Protein AF-A0AA48L372-F1 (afdb_monomer)

Nearest PDB structures (foldseek):
  7xra-assembly1_A  TM=5.578E-01  e=5.385E+00  Streptomyces showdoensis

Solvent-accessible surface area (backbone atoms only — not comparable to full-atom values): 8901 Å² total; per-residue (Å²): 135,88,74,81,81,55,36,26,36,59,41,71,67,56,52,53,54,51,50,50,40,57,76,65,66,70,57,56,72,82,51,45,59,56,52,52,49,36,54,54,52,42,72,49,76,48,61,52,74,90,71,73,82,73,74,92,70,85,85,83,87,91,79,90,72,87,78,79,69,76,74,69,48,64,52,73,28,49,38,51,47,72,56,53,52,51,48,17,57,49,38,71,76,36,43,70,62,34,49,74,71,75,40,67,54,64,61,38,27,63,66,41,62,50,56,82,42,43,80,60,63,58,70,73,55,45,53,50,51,53,52,51,53,51,54,51,54,54,52,51,53,57,54,64,77,76,107

pLDDT: mean 76.15, std 15.75, range [38.38, 92.5]

Radius of gyration: 21.95 Å; Cα contacts (8 Å, |Δi|>4): 122; chains: 1; bounding box: 50×46×66 Å

Sequence (147 aa):
MATAPTLFTLPLHLRANIAALLAAEIAPPHLQDELSAAIAAADVEEMESDIEPEPESSDDEKGGDGVDKPAPTRKPPTIDGEILDRVAAWASSKHERLTSAGLDPADYSYIGLLAGTQVYLAPRQRNLALAADKALADKEKVRVQYS

Foldseek 3Di:
DDDDFWKKFQDPLLLVQLVLCLVLVVDDPVLNVQSVVLNVQQPDFDFDQPPDPPPPDDDDDDDDDPPPRPDGDTDHRIHTPVSLVVQQVVLVVCVVVCVVSVHHSVCSHSCNNCPPMDTDDDPVRVVVVVVVVVVVVVVVVVVVVVD

Organism: NCBI:txid279322

Mean predicted aligned error: 11.91 Å

Secondary structure (DSSP, 8-state):
--PPPPEEE--HHHHHHHHHHHHTT-S-HHHHHHHHHHHHHHHS--EE------------------------EEPPPEEEHHHHHHHHHHHHHTHHHHHHTT--GGGGSHHHHHTT--B---HHHHHHHHHHHHHHHHHHHHHHHT-

Structure (mmCIF, N/CA/C/O backbone):
data_AF-A0AA48L372-F1
#
_entry.id   AF-A0AA48L372-F1
#
loop_
_atom_site.group_PDB
_atom_site.id
_atom_site.type_symbol
_atom_site.label_atom_id
_atom_site.label_alt_id
_atom_site.label_comp_id
_atom_site.label_asym_id
_atom_site.label_entity_id
_atom_site.label_seq_id
_atom_site.pdbx_PDB_ins_code
_atom_site.Cartn_x
_atom_site.Cartn_y
_atom_site.Cartn_z
_atom_site.occupancy
_atom_site.B_iso_or_equiv
_atom_site.auth_seq_id
_atom_site.auth_comp_id
_atom_site.auth_asym_id
_atom_site.auth_atom_id
_atom_site.pdbx_PDB_model_num
ATOM 1 N N . MET A 1 1 ? 17.790 16.747 2.281 1.00 41.41 1 MET A N 1
ATOM 2 C CA . MET A 1 1 ? 17.815 16.153 0.928 1.00 41.41 1 MET A CA 1
ATOM 3 C C . MET A 1 1 ? 16.452 15.528 0.721 1.00 41.41 1 MET A C 1
ATOM 5 O O . MET A 1 1 ? 16.084 14.711 1.548 1.00 41.41 1 MET A O 1
ATOM 9 N N . ALA A 1 2 ? 15.673 15.984 -0.260 1.00 45.12 2 ALA A N 1
ATOM 10 C CA . ALA A 1 2 ? 14.382 15.372 -0.563 1.00 45.12 2 ALA A CA 1
ATOM 11 C C . ALA A 1 2 ? 14.645 14.128 -1.419 1.00 45.12 2 ALA A C 1
ATOM 13 O O . ALA A 1 2 ? 15.140 14.247 -2.540 1.00 45.12 2 ALA A O 1
ATOM 14 N N . THR A 1 3 ? 14.420 12.948 -0.852 1.00 55.66 3 THR A N 1
ATOM 15 C CA . THR A 1 3 ? 14.457 11.682 -1.588 1.00 55.66 3 THR A CA 1
ATOM 16 C C . THR A 1 3 ? 13.237 11.650 -2.507 1.00 55.66 3 THR A C 1
ATOM 18 O O . THR A 1 3 ? 12.155 12.059 -2.096 1.00 55.66 3 THR A O 1
ATOM 21 N N . ALA A 1 4 ? 13.397 11.227 -3.762 1.00 65.94 4 ALA A N 1
ATOM 22 C CA . ALA A 1 4 ? 12.247 11.066 -4.647 1.00 65.94 4 ALA A CA 1
ATOM 23 C C . ALA A 1 4 ? 11.341 9.943 -4.100 1.00 65.94 4 ALA A C 1
ATOM 25 O O . ALA A 1 4 ? 11.873 8.877 -3.767 1.00 65.94 4 ALA A O 1
ATOM 26 N N . PRO A 1 5 ? 10.018 10.159 -3.990 1.00 77.81 5 PRO A N 1
ATOM 27 C CA . PRO A 1 5 ? 9.112 9.169 -3.424 1.00 77.81 5 PRO A CA 1
ATOM 28 C C . PRO A 1 5 ? 9.075 7.914 -4.296 1.00 77.81 5 PRO A C 1
ATOM 30 O O . PRO A 1 5 ? 9.006 7.990 -5.527 1.00 77.81 5 PRO A O 1
ATOM 33 N N . THR A 1 6 ? 9.141 6.747 -3.655 1.00 84.12 6 THR A N 1
ATOM 34 C CA . THR A 1 6 ? 9.007 5.466 -4.357 1.00 84.12 6 THR A CA 1
ATOM 35 C C . THR A 1 6 ? 7.527 5.160 -4.512 1.00 84.12 6 THR A C 1
ATOM 37 O O . THR A 1 6 ? 6.817 4.984 -3.525 1.00 84.12 6 THR A O 1
ATOM 40 N N . LEU A 1 7 ? 7.064 5.105 -5.757 1.00 86.12 7 LEU A N 1
ATOM 41 C CA . LEU A 1 7 ? 5.669 4.826 -6.072 1.00 86.12 7 LEU A CA 1
ATOM 42 C C . LEU A 1 7 ? 5.455 3.328 -6.267 1.00 86.12 7 LEU A C 1
ATOM 44 O O . LEU A 1 7 ? 6.221 2.661 -6.964 1.00 86.12 7 LEU A O 1
ATOM 48 N N . PHE A 1 8 ? 4.372 2.817 -5.699 1.00 86.25 8 PHE A N 1
ATOM 49 C CA . PHE A 1 8 ? 3.936 1.436 -5.832 1.00 86.25 8 PHE A CA 1
ATOM 50 C C . PHE A 1 8 ? 2.597 1.382 -6.549 1.00 86.25 8 PHE A C 1
ATOM 52 O O . PHE A 1 8 ? 1.728 2.210 -6.292 1.00 86.25 8 PHE A O 1
ATOM 59 N N . THR A 1 9 ? 2.406 0.407 -7.433 1.00 87.88 9 THR A N 1
ATOM 60 C CA . THR A 1 9 ? 1.089 0.122 -8.002 1.00 87.88 9 THR A CA 1
ATOM 61 C C . THR A 1 9 ? 0.138 -0.321 -6.897 1.00 87.88 9 THR A C 1
ATOM 63 O O . THR A 1 9 ? 0.529 -1.040 -5.978 1.00 87.88 9 THR A O 1
ATOM 66 N N . LEU A 1 10 ? -1.114 0.121 -6.986 1.00 85.25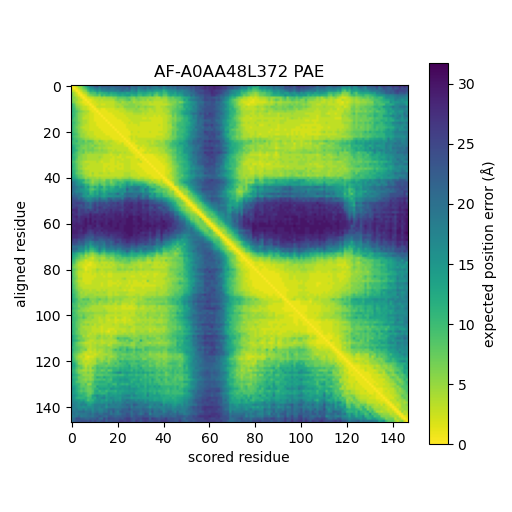 10 LEU A N 1
ATOM 67 C CA . LEU A 1 10 ? -2.140 -0.104 -5.978 1.00 85.25 10 L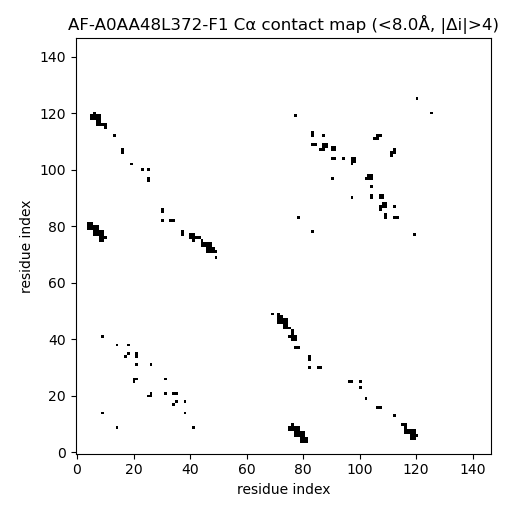EU A CA 1
ATOM 68 C C . LEU A 1 10 ? -3.081 -1.241 -6.431 1.00 85.25 10 LEU A C 1
ATOM 70 O O . LEU A 1 10 ? -4.040 -0.991 -7.170 1.00 85.25 10 LEU A O 1
ATOM 74 N N . PRO A 1 11 ? -2.819 -2.504 -6.042 1.00 86.00 11 PRO A N 1
ATOM 75 C CA . PRO A 1 11 ? -3.636 -3.644 -6.435 1.00 86.00 11 PRO A CA 1
ATOM 76 C C . PRO A 1 11 ? -5.025 -3.607 -5.784 1.00 86.00 11 PRO A C 1
ATOM 78 O O . PRO A 1 11 ? -5.248 -2.975 -4.752 1.00 86.00 11 PRO A O 1
ATOM 81 N N . LEU A 1 12 ? -5.973 -4.339 -6.377 1.00 84.94 12 LEU A N 1
ATOM 82 C CA . LEU A 1 12 ? -7.387 -4.306 -5.984 1.00 84.94 12 LEU A CA 1
ATOM 83 C C . LEU A 1 12 ? -7.628 -4.662 -4.508 1.00 84.94 12 LEU A C 1
ATOM 85 O O . LEU A 1 12 ? -8.445 -4.023 -3.852 1.00 84.94 12 LEU A O 1
ATOM 89 N N . HIS A 1 13 ? -6.919 -5.661 -3.978 1.00 85.06 13 HIS A N 1
ATOM 90 C CA . HIS A 1 13 ? -7.074 -6.068 -2.578 1.00 85.06 13 HIS A CA 1
ATOM 91 C C . HIS A 1 13 ? -6.619 -4.956 -1.621 1.00 85.06 13 HIS A C 1
ATOM 93 O O . HIS A 1 13 ? -7.303 -4.662 -0.647 1.00 85.06 13 HIS A O 1
ATOM 99 N N . LEU A 1 14 ? -5.529 -4.258 -1.948 1.00 86.19 14 LEU A N 1
ATOM 100 C CA . LEU A 1 14 ? -5.030 -3.144 -1.151 1.00 86.19 14 LEU A CA 1
ATOM 101 C C . LEU A 1 14 ? -6.006 -1.963 -1.171 1.00 86.19 14 LEU A C 1
ATOM 103 O O . LEU A 1 14 ? -6.266 -1.360 -0.134 1.00 86.19 14 LEU A O 1
ATOM 107 N N . ARG A 1 15 ? -6.624 -1.686 -2.327 1.00 87.75 15 ARG A N 1
ATOM 108 C CA . ARG A 1 15 ? -7.712 -0.699 -2.432 1.00 87.75 15 ARG A CA 1
ATOM 109 C C . ARG A 1 15 ? -8.877 -1.042 -1.506 1.00 87.75 15 ARG A C 1
ATOM 111 O O . ARG A 1 15 ? -9.365 -0.161 -0.805 1.00 87.75 15 ARG A O 1
ATOM 118 N N . ALA A 1 16 ? -9.299 -2.307 -1.483 1.00 88.75 16 ALA A N 1
ATOM 119 C CA . ALA A 1 16 ? -10.377 -2.767 -0.611 1.00 88.75 16 ALA A CA 1
ATOM 120 C C . ALA A 1 16 ? -10.011 -2.618 0.876 1.00 88.75 16 ALA A C 1
ATOM 122 O O . ALA A 1 16 ? -10.811 -2.101 1.655 1.00 88.75 16 ALA A O 1
ATOM 123 N N . ASN A 1 17 ? -8.784 -2.981 1.254 1.00 88.44 17 ASN A N 1
ATOM 124 C CA . ASN A 1 17 ? -8.312 -2.893 2.636 1.00 88.44 17 ASN A CA 1
ATOM 125 C C . ASN A 1 17 ? -8.208 -1.439 3.116 1.00 88.44 17 ASN A C 1
ATOM 127 O O . ASN A 1 17 ? -8.634 -1.127 4.231 1.00 88.44 17 ASN A O 1
ATOM 131 N N . ILE A 1 18 ? -7.688 -0.534 2.278 1.00 88.94 18 ILE A N 1
ATOM 132 C CA . ILE A 1 18 ? -7.628 0.903 2.583 1.00 88.94 18 ILE A CA 1
ATOM 133 C C . ILE A 1 18 ? -9.044 1.490 2.670 1.00 88.94 18 ILE A C 1
ATOM 135 O O . ILE A 1 18 ? -9.340 2.231 3.606 1.00 88.94 18 ILE A O 1
ATOM 139 N N . ALA A 1 19 ? -9.948 1.126 1.756 1.00 89.69 19 ALA A N 1
ATOM 140 C CA . ALA A 1 19 ? -11.340 1.565 1.820 1.00 89.69 19 ALA A CA 1
ATOM 141 C C . ALA A 1 19 ? -12.030 1.098 3.114 1.00 89.69 19 ALA A C 1
ATOM 143 O O . ALA A 1 19 ? -12.765 1.872 3.725 1.00 89.69 19 ALA A O 1
ATOM 144 N N . ALA A 1 20 ? -11.746 -0.123 3.576 1.00 90.50 20 ALA A N 1
ATOM 145 C CA . ALA A 1 20 ? -12.259 -0.639 4.843 1.00 90.50 20 ALA A CA 1
ATOM 146 C C . ALA A 1 20 ? -11.729 0.148 6.060 1.00 90.50 20 ALA A C 1
ATOM 148 O O . ALA A 1 20 ? -12.502 0.445 6.971 1.00 90.50 20 ALA A O 1
ATOM 149 N N . LEU A 1 21 ? -10.453 0.564 6.058 1.00 89.62 21 LEU A N 1
ATOM 150 C CA . LEU A 1 21 ? -9.902 1.441 7.106 1.00 89.62 21 LEU A CA 1
ATOM 151 C C . LEU A 1 21 ? -10.602 2.795 7.169 1.00 89.62 21 LEU A C 1
ATOM 153 O O . LEU A 1 21 ? -10.868 3.297 8.263 1.00 89.62 21 LEU A O 1
ATOM 157 N N . LEU A 1 22 ? -10.853 3.390 6.001 1.00 90.88 22 LEU A N 1
ATOM 158 C CA . LEU A 1 22 ? -11.518 4.685 5.890 1.00 90.88 22 LEU A CA 1
ATOM 159 C C . LEU A 1 22 ? -12.981 4.583 6.327 1.00 90.88 22 LEU A C 1
ATOM 161 O O . LEU A 1 22 ? -13.430 5.402 7.119 1.00 90.88 22 LEU A O 1
ATOM 165 N N . ALA A 1 23 ? -13.694 3.543 5.887 1.00 90.69 23 ALA A N 1
ATOM 166 C CA . ALA A 1 23 ? -15.083 3.299 6.269 1.00 90.69 23 ALA A CA 1
ATOM 167 C C . ALA A 1 23 ? -15.253 3.040 7.775 1.00 90.69 23 ALA A C 1
ATOM 169 O O . ALA A 1 23 ? -16.275 3.397 8.351 1.00 90.69 23 ALA A O 1
ATOM 170 N N . ALA A 1 24 ? -14.253 2.431 8.417 1.00 89.12 24 ALA A N 1
ATOM 171 C CA . ALA A 1 24 ? -14.243 2.224 9.860 1.00 89.12 24 ALA A CA 1
ATOM 172 C C . ALA A 1 24 ? -13.833 3.482 10.656 1.00 89.12 24 ALA A C 1
ATOM 174 O O . ALA A 1 24 ? -13.879 3.454 11.884 1.00 89.12 24 ALA A O 1
ATOM 175 N N . GLU A 1 25 ? -13.393 4.561 9.991 1.00 88.44 25 GLU A N 1
ATOM 176 C CA . GLU A 1 25 ? -12.931 5.824 10.597 1.00 88.44 25 GLU A CA 1
ATOM 177 C C . GLU A 1 25 ? -11.870 5.640 11.704 1.00 88.44 25 GLU A C 1
ATOM 179 O O . GLU A 1 25 ? -11.699 6.461 12.611 1.00 88.44 25 GLU A O 1
ATOM 184 N N . ILE A 1 26 ? -11.125 4.533 11.659 1.00 89.00 26 ILE A N 1
ATOM 185 C CA . ILE A 1 26 ? -10.135 4.201 12.689 1.00 89.00 26 ILE A CA 1
ATOM 186 C C . ILE A 1 26 ? -8.734 4.701 12.352 1.00 89.00 26 ILE A C 1
ATOM 188 O O . ILE A 1 26 ? -7.925 4.859 13.271 1.00 89.00 26 ILE A O 1
ATOM 192 N N . ALA A 1 27 ? -8.452 4.942 11.068 1.00 85.25 27 ALA A N 1
ATOM 193 C CA . ALA A 1 27 ? -7.179 5.481 10.614 1.00 85.25 27 ALA A CA 1
ATOM 194 C C . ALA A 1 27 ? -6.937 6.868 11.238 1.00 85.25 27 ALA A C 1
ATOM 196 O O . ALA A 1 27 ? -7.890 7.613 11.479 1.00 85.25 27 ALA A O 1
ATOM 197 N N . PRO A 1 28 ? -5.684 7.241 11.539 1.00 85.56 28 PRO A N 1
ATOM 198 C CA . PRO A 1 28 ? -5.399 8.540 12.123 1.00 85.56 28 PRO A CA 1
ATOM 199 C C . PRO A 1 28 ? -5.698 9.657 11.105 1.00 85.56 28 PRO A C 1
ATOM 201 O O . PRO A 1 28 ? -5.488 9.445 9.912 1.00 85.56 28 PRO A O 1
ATOM 204 N N . PRO A 1 29 ? -6.137 10.853 11.548 1.00 85.38 29 PRO A N 1
ATOM 205 C CA . PRO A 1 29 ? -6.677 11.881 10.650 1.00 85.38 29 PRO A CA 1
ATOM 206 C C . PRO A 1 29 ? -5.731 12.263 9.507 1.00 85.38 29 PRO A C 1
ATOM 208 O O . PRO A 1 29 ? -6.143 12.341 8.360 1.00 85.38 29 PRO A O 1
ATOM 211 N N . HIS A 1 30 ? -4.435 12.392 9.803 1.00 85.50 30 HIS A N 1
ATOM 212 C CA . HIS A 1 30 ? -3.419 12.735 8.807 1.00 85.50 30 HIS A CA 1
ATOM 213 C C . HIS A 1 30 ? -3.212 11.657 7.728 1.00 85.50 30 HIS A C 1
ATOM 215 O O . HIS A 1 30 ? -2.761 11.989 6.641 1.00 85.50 30 HIS A O 1
ATOM 221 N N . LEU A 1 31 ? -3.531 10.385 8.006 1.00 88.06 31 LEU A N 1
ATOM 222 C CA . LEU A 1 31 ? -3.493 9.317 7.000 1.00 88.06 31 LEU A CA 1
ATOM 223 C C . LEU A 1 31 ? -4.820 9.185 6.252 1.00 88.06 31 LEU A C 1
ATOM 225 O O . LEU A 1 31 ? -4.818 8.680 5.138 1.00 88.06 31 LEU A O 1
ATOM 229 N N . GLN A 1 32 ? -5.947 9.618 6.822 1.00 87.94 32 GLN A N 1
ATOM 230 C CA . GLN A 1 32 ? -7.241 9.524 6.138 1.00 87.94 32 GLN A CA 1
ATOM 231 C C . GLN A 1 32 ? -7.255 10.357 4.852 1.00 87.94 32 GLN A C 1
ATOM 233 O O . GLN A 1 32 ? -7.666 9.862 3.801 1.00 87.94 32 GLN A O 1
ATOM 238 N N . ASP A 1 33 ? -6.742 11.586 4.916 1.00 87.69 33 ASP A N 1
ATOM 239 C CA . ASP A 1 33 ? -6.655 12.474 3.755 1.00 87.69 33 ASP A CA 1
ATOM 240 C C . ASP A 1 33 ? -5.719 11.899 2.682 1.00 87.69 33 ASP A C 1
ATOM 242 O O . ASP A 1 33 ? -6.072 11.831 1.508 1.00 87.69 33 ASP A O 1
ATOM 246 N N . GLU A 1 34 ? -4.549 11.397 3.084 1.00 87.75 34 GLU A N 1
ATOM 247 C CA . GLU A 1 34 ? -3.574 10.811 2.158 1.00 87.75 34 GLU A CA 1
ATOM 248 C C . GLU A 1 34 ? -4.096 9.520 1.502 1.00 87.75 34 GLU A C 1
ATOM 250 O O . GLU A 1 34 ? -3.948 9.325 0.295 1.00 87.75 34 GLU A O 1
ATOM 255 N N . LEU A 1 35 ? -4.746 8.645 2.273 1.00 86.88 35 LEU A N 1
ATOM 256 C CA . LEU A 1 35 ? -5.300 7.382 1.780 1.00 86.88 35 LEU A CA 1
ATOM 257 C C . LEU A 1 35 ? -6.524 7.595 0.889 1.00 86.88 35 LEU A C 1
ATOM 259 O O . LEU A 1 35 ? -6.674 6.908 -0.123 1.00 86.88 35 LEU A O 1
ATOM 263 N N . SER A 1 36 ? -7.388 8.551 1.236 1.00 87.00 36 SER A N 1
ATOM 264 C CA . SER A 1 36 ? -8.531 8.913 0.396 1.00 87.00 36 SER A CA 1
ATOM 265 C C . SER A 1 36 ? -8.073 9.538 -0.922 1.00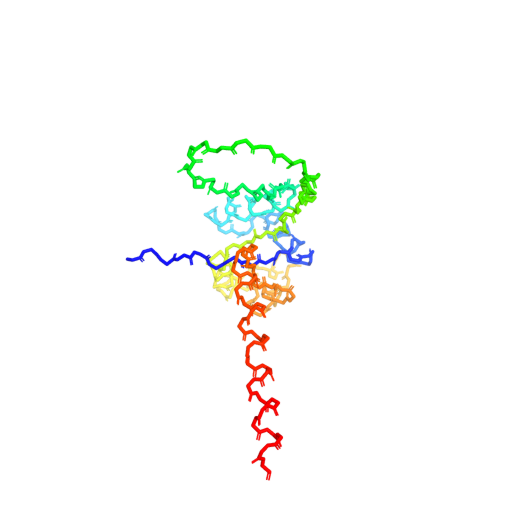 87.00 36 SER A C 1
ATOM 267 O O . SER A 1 36 ? -8.573 9.150 -1.978 1.00 87.00 36 SER A O 1
ATOM 269 N N . ALA A 1 37 ? -7.060 10.411 -0.889 1.00 85.38 37 ALA A N 1
ATOM 270 C CA . ALA A 1 37 ? -6.438 10.961 -2.087 1.00 85.38 37 ALA A CA 1
ATOM 271 C C . ALA A 1 37 ? -5.795 9.867 -2.953 1.00 85.38 37 ALA A C 1
ATOM 273 O O . ALA A 1 37 ? -5.970 9.881 -4.168 1.00 85.38 37 ALA A O 1
ATOM 274 N N . ALA A 1 38 ? -5.114 8.887 -2.350 1.00 82.62 38 ALA A N 1
ATOM 275 C CA . ALA A 1 38 ? -4.516 7.769 -3.081 1.00 82.62 38 ALA A CA 1
ATOM 276 C C . ALA A 1 38 ? -5.571 6.883 -3.772 1.00 82.62 38 ALA A C 1
ATOM 278 O O . ALA A 1 38 ? -5.379 6.485 -4.920 1.00 82.62 38 ALA A O 1
ATOM 279 N N . ILE A 1 39 ? -6.705 6.605 -3.114 1.00 83.56 39 ILE A N 1
ATOM 280 C CA . ILE A 1 39 ? -7.824 5.876 -3.737 1.00 83.56 39 ILE A CA 1
ATOM 281 C C . ILE A 1 39 ? -8.473 6.708 -4.847 1.00 83.56 39 ILE A C 1
ATOM 283 O O . ILE A 1 39 ? -8.755 6.171 -5.914 1.00 83.56 39 ILE A O 1
ATOM 287 N N . ALA A 1 40 ? -8.689 8.005 -4.628 1.00 82.81 40 ALA A N 1
ATOM 288 C CA . ALA A 1 40 ? -9.283 8.877 -5.636 1.00 82.81 40 ALA A CA 1
ATOM 289 C C . ALA A 1 40 ? -8.382 9.000 -6.874 1.00 82.81 40 ALA A C 1
ATOM 291 O O . ALA A 1 40 ? -8.860 8.866 -7.997 1.00 82.81 40 ALA A O 1
ATOM 292 N N . ALA A 1 41 ? -7.072 9.173 -6.679 1.00 73.75 41 ALA A N 1
ATOM 293 C CA . ALA A 1 41 ? -6.090 9.190 -7.760 1.00 73.75 41 ALA A CA 1
ATOM 294 C C . ALA A 1 41 ? -6.028 7.849 -8.505 1.00 73.75 41 ALA A C 1
ATOM 296 O O . ALA A 1 41 ? -5.792 7.824 -9.707 1.00 73.75 41 ALA A O 1
ATOM 297 N N . ALA A 1 42 ? -6.286 6.736 -7.813 1.00 68.12 42 ALA A N 1
ATOM 298 C CA . ALA A 1 42 ? -6.354 5.419 -8.428 1.00 68.12 42 ALA A CA 1
ATOM 299 C C . ALA A 1 42 ? -7.560 5.219 -9.366 1.00 68.12 42 ALA A C 1
ATOM 301 O O . ALA A 1 42 ? -7.515 4.339 -10.226 1.00 68.12 42 ALA A O 1
ATOM 302 N N . ASP A 1 43 ? -8.626 6.004 -9.198 1.00 65.38 43 ASP A N 1
ATOM 303 C CA . ASP A 1 43 ? -9.798 5.994 -10.082 1.00 65.38 43 ASP A CA 1
ATOM 304 C C . ASP A 1 43 ? -9.689 7.001 -11.240 1.00 65.38 43 ASP A C 1
ATOM 306 O O . ASP A 1 43 ? -10.485 6.948 -12.179 1.00 65.38 43 ASP A O 1
ATOM 310 N N . VAL A 1 44 ? -8.692 7.892 -11.215 1.00 61.38 44 VAL A N 1
ATOM 311 C CA . VAL A 1 44 ? -8.443 8.860 -12.288 1.00 61.38 44 VAL A CA 1
ATOM 312 C C . VAL A 1 44 ? -7.429 8.279 -13.271 1.00 61.38 44 VAL A C 1
ATOM 314 O O . VAL A 1 44 ? -6.247 8.135 -12.973 1.00 61.38 44 VAL A O 1
ATOM 317 N N . GLU A 1 45 ? -7.893 7.961 -14.479 1.00 57.03 45 GLU A N 1
ATOM 318 C CA . GLU A 1 45 ? -7.021 7.558 -15.583 1.00 57.03 45 GLU A CA 1
ATOM 319 C C . GLU A 1 45 ? -6.223 8.766 -16.093 1.00 57.03 45 GLU A C 1
ATOM 321 O O . GLU A 1 45 ? -6.647 9.472 -17.009 1.00 57.03 45 GLU A O 1
ATOM 326 N N . GLU A 1 46 ? -5.051 9.016 -15.512 1.00 57.78 46 GLU A N 1
ATOM 327 C CA . GLU A 1 46 ? -4.088 9.941 -16.105 1.00 57.78 46 GLU A CA 1
ATOM 328 C C . GLU A 1 46 ? -3.481 9.301 -17.360 1.00 57.78 46 GLU A C 1
ATOM 330 O O . GLU A 1 46 ? -2.834 8.249 -17.309 1.00 57.78 46 GLU A O 1
ATOM 335 N N . MET A 1 47 ? -3.712 9.933 -18.512 1.00 58.47 47 MET A N 1
ATOM 336 C CA . MET A 1 47 ? -3.004 9.604 -19.745 1.00 58.47 47 MET A CA 1
ATOM 337 C C . MET A 1 47 ? -1.592 10.180 -19.659 1.00 58.47 47 MET A C 1
ATOM 339 O O . MET A 1 47 ? -1.423 11.401 -19.622 1.00 58.47 47 MET A O 1
ATOM 343 N N . GLU A 1 48 ? -0.576 9.317 -19.651 1.00 61.16 48 GLU A N 1
ATOM 344 C CA . GLU A 1 48 ? 0.798 9.779 -19.821 1.00 61.16 48 GLU A CA 1
ATOM 345 C C . GLU A 1 48 ? 0.935 10.356 -21.230 1.00 61.16 48 GLU A C 1
ATOM 347 O O . GLU A 1 48 ? 0.783 9.663 -22.237 1.00 61.16 48 GLU A O 1
ATOM 352 N N . SER A 1 49 ? 1.168 11.664 -21.293 1.00 55.88 49 SER A N 1
ATOM 353 C CA . SER A 1 49 ? 1.541 12.332 -22.529 1.00 55.88 49 SER A CA 1
ATOM 354 C C . SER A 1 49 ? 3.054 12.216 -22.639 1.00 55.88 49 SER A C 1
ATOM 356 O O . SER A 1 49 ? 3.773 12.896 -21.908 1.00 55.88 49 SER A O 1
ATOM 358 N N . ASP A 1 50 ? 3.530 11.337 -23.518 1.00 53.44 50 ASP A N 1
ATOM 359 C CA . ASP A 1 50 ? 4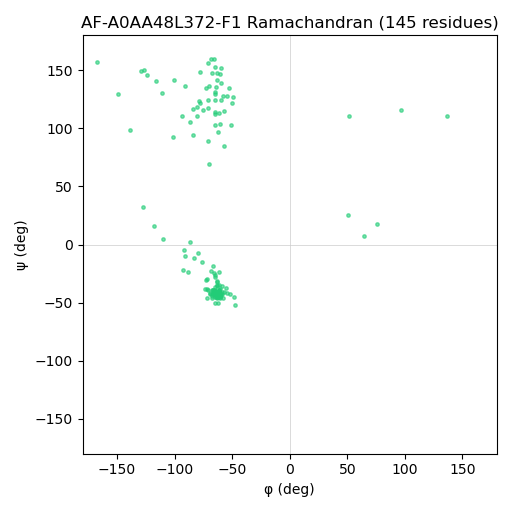.936 11.265 -23.926 1.00 53.44 50 ASP A CA 1
ATOM 360 C C . ASP A 1 50 ? 5.240 12.512 -24.778 1.00 53.44 50 ASP A C 1
ATOM 362 O O . ASP A 1 50 ? 5.291 12.483 -26.003 1.00 53.44 50 ASP A O 1
ATOM 366 N N . ILE A 1 51 ? 5.258 13.677 -24.128 1.00 51.91 51 ILE A N 1
ATOM 367 C CA . ILE A 1 51 ? 5.708 14.923 -24.737 1.00 51.91 51 ILE A CA 1
ATOM 368 C C . ILE A 1 51 ? 7.218 14.895 -24.564 1.00 51.91 51 ILE A C 1
ATOM 370 O O . ILE A 1 51 ? 7.746 15.254 -23.507 1.00 51.91 51 ILE A O 1
ATOM 374 N N . GLU A 1 52 ? 7.909 14.409 -25.592 1.00 54.47 52 GLU A N 1
ATOM 375 C CA . GLU A 1 52 ? 9.316 14.730 -25.777 1.00 54.47 52 GLU A CA 1
ATOM 376 C C . GLU A 1 52 ? 9.467 16.255 -25.644 1.00 54.47 52 GLU A C 1
ATOM 378 O O . GLU A 1 52 ? 8.737 16.998 -26.306 1.00 54.47 52 GLU A O 1
ATOM 383 N N . PRO A 1 53 ? 10.361 16.776 -24.783 1.00 45.09 53 PRO A N 1
ATOM 384 C CA . PRO A 1 53 ? 10.777 18.157 -24.931 1.00 45.09 53 PRO A CA 1
ATOM 385 C C . PRO A 1 53 ? 11.507 18.231 -26.270 1.00 45.09 53 PRO A C 1
ATOM 387 O O . PRO A 1 53 ? 12.639 17.755 -26.380 1.00 45.09 53 PRO A O 1
ATOM 390 N N . GLU A 1 54 ? 10.830 18.762 -27.290 1.00 45.47 54 GLU A N 1
ATOM 391 C CA . GLU A 1 54 ? 11.441 19.024 -28.587 1.00 45.47 54 GLU A CA 1
ATOM 392 C C . GLU A 1 54 ? 12.738 19.808 -28.348 1.00 45.47 54 GLU A C 1
ATOM 394 O O . GLU A 1 54 ? 12.704 20.865 -27.704 1.00 45.47 54 GLU A O 1
ATOM 399 N N . PRO A 1 55 ? 13.907 19.313 -28.793 1.00 47.34 55 PRO A N 1
ATOM 400 C CA . PRO A 1 55 ? 15.060 20.179 -28.879 1.00 47.34 55 PRO A CA 1
ATOM 401 C C . PRO A 1 55 ? 14.714 21.232 -29.928 1.00 47.34 55 PRO A C 1
ATOM 403 O O . PRO A 1 55 ? 14.571 20.905 -31.103 1.00 47.34 55 PRO A O 1
ATOM 406 N N . GLU A 1 56 ? 14.560 22.486 -29.504 1.00 45.69 56 GLU A N 1
ATOM 407 C CA . GLU A 1 56 ? 14.472 23.623 -30.414 1.00 45.69 56 GLU A CA 1
ATOM 408 C C . GLU A 1 56 ? 15.659 23.548 -31.385 1.00 45.69 56 GLU A C 1
ATOM 410 O O . GLU A 1 56 ? 16.814 23.788 -31.034 1.00 45.69 56 GLU A O 1
ATOM 415 N N . SER A 1 57 ? 15.384 23.113 -32.606 1.00 47.38 57 SER A N 1
ATOM 416 C CA . SER A 1 57 ? 16.320 23.089 -33.718 1.00 47.38 57 SER A CA 1
ATOM 417 C C . SER A 1 57 ? 15.536 23.541 -34.930 1.00 47.38 57 SER A C 1
ATOM 419 O O . SER A 1 57 ? 14.731 22.808 -35.498 1.00 47.38 57 SER A O 1
ATOM 421 N N . SER A 1 58 ? 15.719 24.821 -35.230 1.00 47.72 58 SER A N 1
ATOM 422 C CA . SER A 1 58 ? 15.163 25.500 -36.385 1.00 47.72 58 SER A CA 1
ATOM 423 C C . SER A 1 58 ? 15.626 24.862 -37.696 1.00 47.72 58 SER A C 1
ATOM 425 O O . SER A 1 58 ? 16.804 24.538 -37.839 1.00 47.72 58 SER A O 1
ATOM 427 N N . ASP A 1 59 ? 14.653 24.777 -38.607 1.00 53.12 59 ASP A N 1
ATOM 428 C CA . ASP A 1 59 ? 14.708 24.724 -40.073 1.00 53.12 59 ASP A CA 1
ATOM 429 C C . ASP A 1 59 ? 15.628 23.692 -40.752 1.00 53.12 59 ASP A C 1
ATOM 431 O O . ASP A 1 59 ? 16.842 23.856 -40.800 1.00 53.12 59 ASP A O 1
ATOM 435 N N . ASP A 1 60 ? 15.026 22.681 -41.397 1.00 43.81 60 ASP A N 1
ATOM 436 C CA . ASP A 1 60 ? 14.885 22.684 -42.866 1.00 43.81 60 ASP A CA 1
ATOM 437 C C . ASP A 1 60 ? 13.902 21.594 -43.354 1.00 43.81 60 ASP A C 1
ATOM 439 O O . ASP A 1 60 ? 13.599 20.625 -42.657 1.00 43.81 60 ASP A O 1
ATOM 443 N N . GLU A 1 61 ? 13.345 21.798 -44.545 1.00 54.31 61 GLU A N 1
ATOM 444 C CA . GLU A 1 61 ? 12.121 21.170 -45.044 1.00 54.31 61 GLU A CA 1
ATOM 445 C C . GLU A 1 61 ? 12.208 19.664 -45.403 1.00 54.31 61 GLU A C 1
ATOM 447 O O . GLU A 1 61 ? 13.200 19.167 -45.932 1.00 54.31 61 GLU A O 1
ATOM 452 N N . LYS A 1 62 ? 11.016 19.035 -45.365 1.00 46.41 62 LYS A N 1
ATOM 453 C CA . LYS A 1 62 ? 10.471 18.103 -46.383 1.00 46.41 62 LYS A CA 1
ATOM 454 C C . LYS A 1 62 ? 10.646 16.594 -46.156 1.00 46.41 62 LYS A C 1
ATOM 456 O O . LYS A 1 62 ? 11.708 16.018 -46.348 1.00 46.41 62 LYS A O 1
ATOM 461 N N . GLY A 1 63 ? 9.502 15.925 -45.999 1.00 38.38 63 GLY A N 1
ATOM 462 C CA . GLY A 1 63 ? 9.350 14.492 -46.264 1.00 38.38 63 GLY A CA 1
ATOM 463 C C . GLY A 1 63 ? 8.544 13.810 -45.177 1.00 38.38 63 GLY A C 1
ATOM 464 O O . GLY A 1 63 ? 8.986 13.733 -44.042 1.00 38.38 63 GLY A O 1
ATOM 465 N N . GLY A 1 64 ? 7.335 13.377 -45.526 1.00 48.06 64 GLY A N 1
ATOM 466 C CA . GLY A 1 64 ? 6.396 12.810 -44.574 1.00 48.06 64 GLY A CA 1
ATOM 467 C C . GLY A 1 64 ? 6.894 11.520 -43.941 1.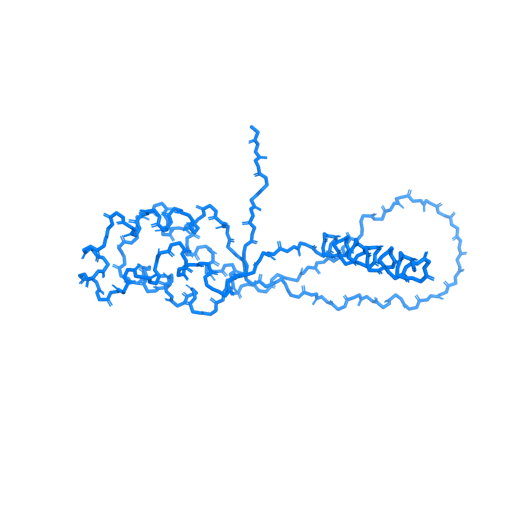00 48.06 64 GLY A C 1
ATOM 468 O O . GLY A 1 64 ? 7.539 10.706 -44.592 1.00 48.06 64 GLY A O 1
ATOM 469 N N . ASP A 1 65 ? 6.490 11.325 -42.699 1.00 40.44 65 ASP A N 1
ATOM 470 C CA . ASP A 1 65 ? 6.304 10.011 -42.122 1.00 40.44 65 ASP A CA 1
ATOM 471 C C . ASP A 1 65 ? 5.174 10.159 -41.108 1.00 40.44 65 ASP A C 1
ATOM 473 O O . ASP A 1 65 ? 5.119 11.136 -40.355 1.00 40.44 65 ASP A O 1
ATOM 477 N N . GLY A 1 66 ? 4.182 9.277 -41.198 1.00 43.62 66 GLY A N 1
ATOM 478 C CA . GLY A 1 66 ? 3.057 9.277 -40.278 1.00 43.62 66 GLY A CA 1
ATOM 479 C C . GLY A 1 66 ? 3.604 9.043 -38.883 1.00 43.62 66 GLY A C 1
ATOM 480 O O . GLY A 1 66 ? 3.972 7.920 -38.564 1.00 43.62 66 GLY A O 1
ATOM 481 N N . VAL A 1 67 ? 3.680 10.103 -38.076 1.00 44.75 67 VAL A N 1
ATOM 482 C CA . VAL A 1 67 ? 4.028 9.993 -36.664 1.00 44.75 67 VAL A CA 1
ATOM 483 C C . VAL A 1 67 ? 2.933 9.146 -36.030 1.00 44.75 67 VAL A C 1
ATOM 485 O O . VAL A 1 67 ? 1.834 9.633 -35.751 1.00 44.75 67 VAL A O 1
ATOM 488 N N . ASP A 1 68 ? 3.223 7.853 -35.896 1.00 48.03 68 ASP A N 1
ATOM 489 C CA . ASP A 1 68 ? 2.514 6.885 -35.074 1.00 48.03 68 ASP A CA 1
ATOM 490 C C . ASP A 1 68 ? 2.540 7.453 -33.655 1.00 48.03 68 ASP A C 1
ATOM 492 O O . ASP A 1 68 ? 3.464 7.234 -32.873 1.00 48.03 68 ASP A O 1
ATOM 496 N N . LYS A 1 69 ? 1.574 8.328 -33.366 1.00 50.31 69 LYS A N 1
ATOM 497 C CA . LYS A 1 69 ? 1.441 8.972 -32.070 1.00 50.31 69 LYS A CA 1
ATOM 498 C C . LYS A 1 69 ? 1.209 7.830 -31.083 1.00 50.31 69 LYS A C 1
ATOM 500 O O . LYS A 1 69 ? 0.175 7.165 -31.214 1.00 50.31 69 LYS A O 1
ATOM 505 N N . PRO A 1 70 ? 2.143 7.551 -30.152 1.00 50.75 70 PRO A N 1
ATOM 506 C CA . PRO A 1 70 ? 1.994 6.423 -29.250 1.00 50.75 70 PRO A CA 1
ATOM 507 C C . PRO A 1 70 ? 0.648 6.562 -28.544 1.00 50.75 70 PRO A C 1
ATOM 509 O O . PRO A 1 70 ? 0.299 7.637 -28.046 1.00 50.75 70 PRO A O 1
ATOM 512 N N . ALA A 1 71 ? -0.152 5.494 -28.595 1.00 54.06 71 ALA A N 1
ATOM 513 C CA . ALA A 1 71 ? -1.451 5.473 -27.943 1.00 54.06 71 ALA A CA 1
ATOM 514 C C . ALA A 1 71 ? -1.263 5.885 -26.473 1.00 54.06 71 ALA A C 1
ATOM 516 O O . ALA A 1 71 ? -0.326 5.392 -25.840 1.00 54.06 71 ALA A O 1
ATOM 517 N N . PRO A 1 72 ? -2.109 6.776 -25.929 1.00 55.00 72 PRO A N 1
ATOM 518 C CA . PRO A 1 72 ? -1.938 7.268 -24.570 1.00 55.00 72 PRO A CA 1
ATOM 519 C C . PRO A 1 72 ? -1.919 6.087 -23.599 1.00 55.00 72 PRO A C 1
ATOM 521 O O . PRO A 1 72 ? -2.904 5.355 -23.467 1.00 55.00 72 PRO A O 1
ATOM 524 N N . THR A 1 73 ? -0.784 5.874 -22.938 1.00 60.03 73 THR A N 1
ATOM 525 C CA . THR A 1 73 ? -0.650 4.838 -21.920 1.00 60.03 73 THR A CA 1
ATOM 526 C C . THR A 1 73 ? -1.289 5.347 -20.637 1.00 60.03 73 THR A C 1
ATOM 528 O O . THR A 1 73 ? -0.933 6.404 -20.118 1.00 60.03 73 THR A O 1
ATOM 531 N N . ARG A 1 74 ? -2.286 4.614 -20.138 1.00 66.19 74 ARG A N 1
ATOM 532 C CA . ARG A 1 74 ? -2.928 4.919 -18.857 1.00 66.19 74 ARG A CA 1
ATOM 533 C C . ARG A 1 74 ? -1.953 4.598 -17.733 1.00 66.19 74 ARG A C 1
ATOM 535 O O . ARG A 1 74 ? -1.483 3.460 -17.643 1.00 66.19 74 ARG A O 1
ATOM 542 N N . LYS A 1 75 ? -1.671 5.577 -16.876 1.00 71.62 75 LYS A N 1
ATOM 543 C CA . LYS A 1 75 ? -0.875 5.347 -15.674 1.00 71.62 75 LYS A CA 1
ATOM 544 C C . LYS A 1 75 ? -1.650 4.409 -14.739 1.00 71.62 75 LYS A C 1
ATOM 546 O O . LYS A 1 75 ? -2.832 4.647 -14.488 1.00 71.62 75 LYS A O 1
ATOM 551 N N . PRO A 1 76 ? -1.035 3.326 -14.236 1.00 73.75 76 PRO A N 1
ATOM 552 C CA . PRO A 1 76 ? -1.682 2.488 -13.243 1.00 73.75 76 PRO A CA 1
ATOM 553 C C . PRO A 1 76 ? -1.903 3.285 -11.950 1.00 73.75 76 PRO A C 1
ATOM 555 O O . PRO A 1 76 ? -1.124 4.189 -11.647 1.00 73.75 76 PRO A O 1
ATOM 558 N N . PRO A 1 77 ? -2.917 2.931 -11.150 1.00 82.31 77 PRO A N 1
ATOM 559 C CA . PRO A 1 77 ? -3.118 3.541 -9.846 1.00 82.31 77 PRO A CA 1
ATOM 560 C C . PRO A 1 77 ? -1.874 3.340 -8.978 1.00 82.31 77 PRO A C 1
ATOM 562 O O . PRO A 1 77 ? -1.404 2.208 -8.840 1.00 82.31 77 PRO A O 1
ATOM 565 N N . THR A 1 78 ? -1.335 4.418 -8.404 1.00 85.44 78 THR A N 1
ATOM 566 C CA . THR A 1 78 ? -0.117 4.364 -7.579 1.00 85.44 78 THR A CA 1
ATOM 567 C C . THR A 1 78 ? -0.294 5.001 -6.210 1.00 85.44 78 THR A C 1
ATOM 569 O O . THR A 1 78 ? -1.029 5.973 -6.072 1.00 85.44 78 THR A O 1
ATOM 572 N N . ILE A 1 79 ? 0.451 4.501 -5.226 1.00 86.50 79 ILE A N 1
ATOM 573 C CA . ILE A 1 79 ? 0.551 5.041 -3.868 1.00 86.50 79 ILE A CA 1
ATOM 574 C C . ILE A 1 79 ? 2.020 5.210 -3.467 1.00 86.50 79 ILE A C 1
ATOM 576 O O . ILE A 1 79 ? 2.884 4.463 -3.927 1.00 86.50 79 ILE A O 1
ATOM 580 N N . ASP A 1 80 ? 2.307 6.199 -2.625 1.00 88.31 80 ASP A N 1
ATOM 581 C CA . ASP A 1 80 ? 3.645 6.413 -2.071 1.00 88.31 80 ASP A CA 1
ATOM 582 C C . ASP A 1 80 ? 3.979 5.345 -1.018 1.00 88.31 80 ASP A C 1
ATOM 584 O O . ASP A 1 80 ? 3.170 5.051 -0.131 1.00 88.31 80 ASP A O 1
ATOM 588 N N . GLY A 1 81 ? 5.186 4.787 -1.096 1.00 86.38 81 GLY A N 1
ATOM 589 C CA . GLY A 1 81 ? 5.722 3.873 -0.093 1.00 86.38 81 GLY A CA 1
ATOM 590 C C . GLY A 1 81 ? 5.726 4.463 1.316 1.00 86.38 81 GLY A C 1
ATOM 591 O O . GLY A 1 81 ? 5.374 3.763 2.259 1.00 86.38 81 GLY A O 1
ATOM 592 N N . GLU A 1 82 ? 6.009 5.758 1.478 1.00 89.00 82 GLU A N 1
ATOM 593 C CA . GLU A 1 82 ? 6.018 6.392 2.806 1.00 89.00 82 GLU A CA 1
ATOM 594 C C . GLU A 1 82 ? 4.629 6.400 3.466 1.00 89.00 82 GLU A C 1
ATOM 596 O O . GLU A 1 82 ? 4.508 6.407 4.696 1.00 89.00 82 GLU A O 1
ATOM 601 N N . ILE A 1 83 ? 3.556 6.400 2.669 1.00 89.25 83 ILE A N 1
ATOM 602 C CA . ILE A 1 83 ? 2.186 6.275 3.181 1.00 89.25 83 ILE A CA 1
ATOM 603 C C . ILE A 1 83 ? 1.959 4.841 3.669 1.00 89.25 83 ILE A C 1
ATOM 605 O O . ILE A 1 83 ? 1.467 4.647 4.782 1.00 89.25 83 ILE A O 1
ATOM 609 N N . LEU A 1 84 ? 2.360 3.837 2.881 1.00 88.81 84 LEU A N 1
ATOM 610 C CA . LEU A 1 84 ? 2.240 2.424 3.261 1.00 88.81 84 LEU A CA 1
ATOM 611 C C . LEU A 1 84 ? 3.027 2.110 4.539 1.00 88.81 84 LEU A C 1
ATOM 613 O O . LEU A 1 84 ? 2.500 1.453 5.438 1.00 88.81 84 LEU A O 1
ATOM 617 N N . ASP A 1 85 ? 4.237 2.650 4.671 1.00 89.44 85 ASP A N 1
ATOM 618 C CA . ASP A 1 85 ? 5.082 2.492 5.856 1.00 89.44 85 ASP A CA 1
ATOM 619 C C . ASP A 1 85 ? 4.405 3.060 7.107 1.00 89.44 85 ASP A C 1
ATOM 621 O O . ASP A 1 85 ? 4.373 2.417 8.163 1.00 89.44 85 ASP A O 1
ATOM 625 N N . ARG A 1 86 ? 3.809 4.254 6.992 1.00 90.94 86 ARG A N 1
ATOM 626 C CA . ARG A 1 86 ? 3.076 4.887 8.094 1.00 90.94 86 ARG A CA 1
ATOM 627 C C . ARG A 1 86 ? 1.827 4.099 8.478 1.00 90.94 86 ARG A C 1
ATOM 629 O O . ARG A 1 86 ? 1.568 3.945 9.674 1.00 90.94 86 ARG A O 1
ATOM 636 N N . VAL A 1 87 ? 1.085 3.559 7.507 1.00 90.06 87 VAL A N 1
ATOM 637 C CA . VAL A 1 87 ? -0.061 2.675 7.779 1.00 90.06 87 VAL A CA 1
ATOM 638 C C . VAL A 1 87 ? 0.398 1.405 8.490 1.00 90.06 87 VAL A C 1
ATOM 640 O O . VAL A 1 87 ? -0.187 1.061 9.515 1.00 90.06 87 VAL A O 1
ATOM 643 N N . ALA A 1 88 ? 1.467 0.756 8.022 1.00 91.62 88 ALA A N 1
ATOM 644 C CA . ALA A 1 88 ? 2.005 -0.452 8.645 1.00 91.62 88 ALA A CA 1
ATOM 645 C C . ALA A 1 88 ? 2.453 -0.213 10.092 1.00 91.62 88 ALA A C 1
ATOM 647 O O . ALA A 1 88 ? 2.131 -0.994 10.996 1.00 91.62 88 ALA A O 1
ATOM 648 N N . ALA A 1 89 ? 3.180 0.882 10.328 1.00 91.50 89 ALA A N 1
ATOM 649 C CA . ALA A 1 89 ? 3.646 1.262 11.656 1.00 91.50 89 ALA A CA 1
ATOM 650 C C . ALA A 1 89 ? 2.469 1.558 12.597 1.00 91.50 89 ALA A C 1
ATOM 652 O O . ALA A 1 89 ? 2.429 1.075 13.733 1.00 91.50 89 ALA A O 1
ATOM 653 N N . TRP A 1 90 ? 1.475 2.307 12.113 1.00 92.19 90 TRP A N 1
ATOM 654 C CA . TRP A 1 90 ? 0.267 2.598 12.874 1.00 92.19 90 TRP A CA 1
ATOM 655 C C . TRP A 1 90 ? -0.518 1.321 13.198 1.00 92.19 90 TRP A C 1
ATOM 657 O O . TRP A 1 90 ? -0.819 1.085 14.371 1.00 92.19 90 TRP A O 1
ATOM 667 N N . ALA A 1 91 ? -0.790 0.478 12.200 1.00 90.19 91 ALA A N 1
ATOM 668 C CA . ALA A 1 91 ? -1.556 -0.756 12.340 1.00 90.19 91 ALA A CA 1
ATOM 669 C C . ALA A 1 91 ? -0.914 -1.710 13.354 1.00 90.19 91 ALA A C 1
ATOM 671 O O . ALA A 1 91 ? -1.594 -2.228 14.242 1.00 90.19 91 ALA A O 1
ATOM 672 N N . SER A 1 92 ? 0.415 -1.839 13.305 1.00 89.19 92 SER A N 1
ATOM 673 C CA . SER A 1 92 ? 1.191 -2.635 14.264 1.00 89.19 92 SER A CA 1
ATOM 674 C C . SER A 1 92 ? 1.008 -2.154 15.709 1.00 89.19 92 SER A C 1
ATOM 676 O O . SER A 1 92 ? 0.946 -2.962 16.632 1.00 89.19 92 SER A O 1
ATOM 678 N N . SER A 1 93 ? 0.864 -0.840 15.922 1.00 90.31 93 SER A N 1
ATOM 679 C CA . SER A 1 93 ? 0.628 -0.250 17.250 1.00 90.31 93 SER A CA 1
ATOM 680 C C . SER A 1 93 ? -0.841 -0.270 17.704 1.00 90.31 93 SER A C 1
ATOM 682 O O . SER A 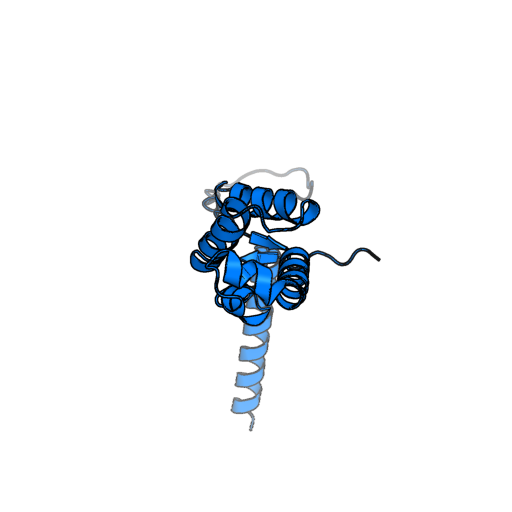1 93 ? -1.131 0.035 18.863 1.00 90.31 93 SER A O 1
ATOM 684 N N . LYS A 1 94 ? -1.780 -0.588 16.801 1.00 91.62 94 LYS A N 1
ATOM 685 C CA . LYS A 1 94 ? -3.237 -0.503 17.013 1.00 91.62 94 LYS A CA 1
ATOM 686 C C . LYS A 1 94 ? -3.972 -1.802 16.688 1.00 91.62 94 LYS A C 1
ATOM 688 O O . LYS A 1 94 ? -5.147 -1.766 16.328 1.00 91.62 94 LYS A O 1
ATOM 693 N N . HIS A 1 95 ? -3.310 -2.935 16.903 1.00 89.69 95 HIS A N 1
ATOM 694 C CA . HIS A 1 95 ? -3.850 -4.277 16.675 1.00 89.69 95 HIS A CA 1
ATOM 695 C C . HIS A 1 95 ? -5.260 -4.456 17.271 1.00 89.69 95 HIS A C 1
ATOM 697 O O . HIS A 1 95 ? -6.196 -4.786 16.553 1.00 89.69 95 HIS A O 1
ATOM 703 N N . GLU A 1 96 ? -5.450 -4.126 18.553 1.00 90.19 96 GLU A N 1
ATOM 704 C CA . GLU A 1 96 ? -6.750 -4.255 19.234 1.00 90.19 96 GLU A CA 1
ATOM 705 C C . GLU A 1 96 ? -7.853 -3.395 18.602 1.00 90.19 96 GLU A C 1
ATOM 707 O O . GLU A 1 96 ? -9.017 -3.797 18.560 1.00 90.19 96 GLU A O 1
ATOM 712 N N . ARG A 1 97 ? -7.499 -2.210 18.088 1.00 90.38 97 ARG A N 1
ATOM 713 C CA . ARG A 1 97 ? -8.453 -1.289 17.457 1.00 90.38 97 ARG A CA 1
ATOM 714 C C . ARG A 1 97 ? -8.915 -1.817 16.100 1.00 90.38 97 ARG A C 1
ATOM 716 O O . ARG A 1 97 ? -10.091 -1.683 15.786 1.00 90.38 97 ARG A O 1
ATOM 723 N N . LEU A 1 98 ? -8.011 -2.431 15.337 1.00 90.88 98 LEU A N 1
ATOM 724 C CA . LEU A 1 98 ? -8.332 -3.102 14.075 1.00 90.88 98 LEU A CA 1
ATOM 725 C C . LEU A 1 98 ? -9.248 -4.302 14.317 1.00 90.88 98 LEU A C 1
ATOM 727 O O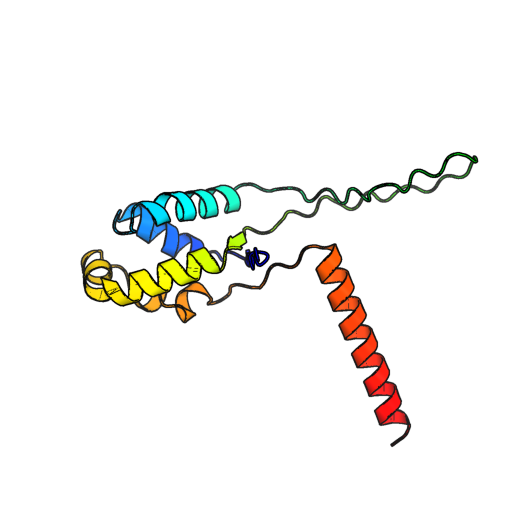 . LEU A 1 98 ? -10.329 -4.373 13.738 1.00 90.88 98 LEU A O 1
ATOM 731 N N . THR A 1 99 ? -8.885 -5.172 15.262 1.00 92.12 99 THR A N 1
ATOM 732 C CA . THR A 1 99 ? -9.697 -6.345 15.607 1.00 92.12 99 THR A CA 1
ATOM 733 C C . THR A 1 99 ? -11.084 -5.948 16.120 1.00 92.12 99 THR A C 1
ATOM 735 O O . THR A 1 99 ? -12.078 -6.557 15.735 1.00 92.12 99 THR A O 1
ATOM 738 N N . SER A 1 100 ? -11.182 -4.891 16.935 1.00 91.62 100 SER A N 1
ATOM 739 C CA . SER A 1 100 ? -12.471 -4.379 17.435 1.00 91.62 100 SER A CA 1
ATOM 740 C C . SER A 1 100 ? -13.365 -3.816 16.326 1.00 91.62 100 SER A C 1
ATOM 742 O O . SER A 1 100 ? -14.584 -3.814 16.470 1.00 91.62 100 SER A O 1
ATOM 744 N N . ALA A 1 101 ? -12.772 -3.357 15.221 1.00 90.88 101 ALA A N 1
ATOM 745 C CA . ALA A 1 101 ? -13.484 -2.921 14.022 1.00 90.88 101 ALA A CA 1
ATOM 746 C C . ALA A 1 101 ? -13.800 -4.079 13.051 1.00 90.88 101 ALA A C 1
ATOM 748 O O . ALA A 1 101 ? -14.360 -3.841 11.984 1.00 90.88 101 ALA A O 1
ATOM 749 N N . GLY A 1 102 ? -13.451 -5.324 13.400 1.00 92.00 102 GLY A N 1
ATOM 750 C CA . GLY A 1 102 ? -13.646 -6.498 12.545 1.00 92.00 102 GLY A CA 1
ATOM 751 C C . GLY A 1 102 ? -12.647 -6.606 11.391 1.00 92.00 102 GLY A C 1
ATOM 752 O O . GLY A 1 102 ? -12.908 -7.330 10.434 1.00 92.00 102 GLY A O 1
ATOM 753 N N . LEU A 1 103 ? -11.526 -5.887 11.467 1.00 92.50 103 LEU A N 1
ATOM 754 C CA . LEU A 1 103 ? -10.476 -5.882 10.453 1.00 92.50 103 LEU A CA 1
ATOM 755 C C . LEU A 1 103 ? -9.308 -6.776 10.885 1.00 92.50 103 LEU A C 1
ATOM 757 O O . LEU A 1 103 ? -8.938 -6.776 12.062 1.00 92.50 103 LEU A O 1
ATOM 761 N N . ASP A 1 104 ? -8.714 -7.511 9.940 1.00 91.31 104 ASP A N 1
ATOM 762 C CA . ASP A 1 104 ? -7.547 -8.356 10.207 1.00 91.31 104 ASP A CA 1
ATOM 763 C C . ASP A 1 104 ? -6.263 -7.505 10.223 1.00 91.31 104 ASP A C 1
ATOM 765 O O . ASP A 1 104 ? -5.897 -6.910 9.210 1.00 91.31 104 ASP A O 1
ATOM 769 N N . PRO A 1 105 ? -5.531 -7.428 11.344 1.00 89.94 105 PRO A N 1
ATOM 770 C CA . PRO A 1 105 ? -4.281 -6.676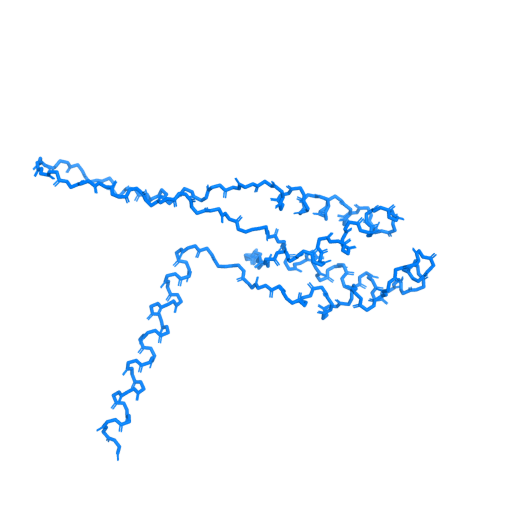 11.423 1.00 89.94 105 PRO A CA 1
ATOM 771 C C . PRO A 1 105 ? -3.188 -7.185 10.475 1.00 89.94 105 PRO A C 1
ATOM 773 O O . PRO A 1 105 ? -2.300 -6.411 10.113 1.00 89.94 105 PRO A O 1
ATOM 776 N N . ALA A 1 106 ? -3.237 -8.455 10.055 1.00 89.94 106 ALA A N 1
ATOM 777 C CA . ALA A 1 106 ? -2.283 -9.015 9.100 1.00 89.94 106 ALA A CA 1
ATOM 778 C C . ALA A 1 106 ? -2.356 -8.319 7.730 1.00 89.94 106 ALA A C 1
ATOM 780 O O . ALA A 1 106 ? -1.312 -8.068 7.118 1.00 89.94 106 ALA A O 1
ATOM 781 N N . ASP A 1 107 ? -3.557 -7.917 7.309 1.00 89.06 107 ASP A N 1
ATOM 782 C CA . ASP A 1 107 ? -3.816 -7.214 6.045 1.00 89.06 107 ASP A CA 1
ATOM 783 C C . ASP A 1 107 ? -3.205 -5.807 5.999 1.00 89.06 107 ASP A C 1
ATOM 785 O O . ASP A 1 107 ? -2.999 -5.243 4.923 1.00 89.06 107 ASP A O 1
ATOM 789 N N . TYR A 1 108 ? -2.880 -5.253 7.168 1.00 89.06 108 TYR A N 1
ATOM 790 C CA . TYR A 1 108 ? -2.266 -3.934 7.333 1.00 89.06 108 TYR A CA 1
ATOM 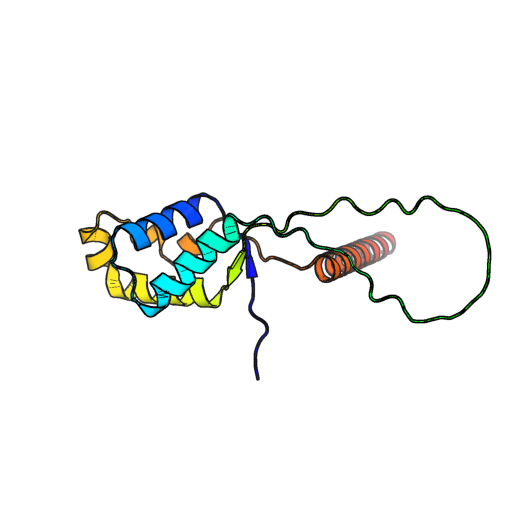791 C C . TYR A 1 108 ? -0.818 -4.007 7.807 1.00 89.06 108 TYR A C 1
ATOM 793 O O . TYR A 1 108 ? -0.202 -2.980 8.088 1.00 89.06 108 TYR A O 1
ATOM 801 N N . SER A 1 109 ? -0.259 -5.211 7.913 1.00 88.81 109 SER A N 1
ATOM 802 C CA . SER A 1 109 ? 1.171 -5.382 8.135 1.00 88.81 109 SER A CA 1
ATOM 803 C C . SER A 1 109 ? 1.958 -4.885 6.922 1.00 88.81 109 SER A C 1
ATOM 805 O O . SER A 1 109 ? 1.440 -4.833 5.810 1.00 88.81 109 SER A O 1
ATOM 807 N N . TYR A 1 110 ? 3.242 -4.581 7.107 1.00 84.69 110 TYR A N 1
ATOM 808 C CA . TYR A 1 110 ? 4.122 -4.174 6.004 1.00 84.69 110 TYR A CA 1
ATOM 809 C C . TYR A 1 110 ? 4.081 -5.161 4.824 1.00 84.69 110 TYR A C 1
ATOM 811 O O . TYR A 1 110 ? 3.987 -4.767 3.667 1.00 84.69 110 TYR A O 1
ATOM 819 N N . ILE A 1 111 ? 4.085 -6.462 5.129 1.00 81.50 111 ILE A N 1
ATOM 820 C CA . ILE A 1 111 ? 4.012 -7.526 4.123 1.00 81.50 111 ILE A CA 1
ATOM 821 C C . ILE A 1 111 ? 2.627 -7.558 3.467 1.00 81.50 111 ILE A C 1
ATOM 823 O O . ILE A 1 111 ? 2.550 -7.700 2.252 1.00 81.50 111 ILE A O 1
ATOM 827 N N . GLY A 1 112 ? 1.552 -7.407 4.246 1.00 81.81 112 GLY A N 1
ATOM 828 C CA . GLY A 1 112 ? 0.182 -7.363 3.727 1.00 81.81 112 GLY A CA 1
ATOM 829 C C . GLY A 1 112 ? -0.048 -6.182 2.784 1.00 81.81 112 GLY A C 1
ATOM 830 O O . GLY A 1 112 ? -0.606 -6.355 1.705 1.00 81.81 112 GLY A O 1
ATOM 831 N N . LEU A 1 113 ? 0.472 -5.003 3.137 1.00 85.19 113 LEU A N 1
ATOM 832 C CA . LEU A 1 113 ? 0.356 -3.793 2.323 1.00 85.19 113 LEU A CA 1
ATOM 833 C C . LEU A 1 113 ? 1.212 -3.832 1.052 1.00 85.19 113 LEU A C 1
ATOM 835 O O . LEU A 1 113 ? 0.845 -3.214 0.059 1.00 85.19 113 LEU A O 1
ATOM 839 N N . LEU A 1 114 ? 2.346 -4.538 1.062 1.00 86.19 114 LEU A N 1
ATOM 840 C CA . LEU A 1 114 ? 3.190 -4.710 -0.126 1.00 86.19 114 LEU A CA 1
ATOM 841 C C . LEU A 1 114 ? 2.850 -5.957 -0.946 1.00 86.19 114 LEU A C 1
ATOM 843 O O . LEU A 1 114 ? 3.425 -6.176 -2.014 1.00 86.19 114 LEU A O 1
ATOM 847 N N . ALA A 1 115 ? 1.929 -6.796 -0.476 1.00 82.88 115 ALA A N 1
ATOM 848 C CA . ALA A 1 115 ? 1.538 -7.986 -1.205 1.00 82.88 115 ALA A CA 1
ATOM 849 C C . ALA A 1 115 ? 0.980 -7.586 -2.578 1.00 82.88 115 ALA A C 1
ATOM 851 O O . ALA A 1 115 ? 0.078 -6.768 -2.698 1.00 82.88 115 ALA A O 1
ATOM 852 N N . GLY A 1 116 ? 1.547 -8.132 -3.653 1.00 79.31 116 GLY A N 1
ATOM 853 C CA . GLY A 1 116 ? 1.082 -7.849 -5.014 1.00 79.31 116 GLY A CA 1
ATOM 854 C C . GLY A 1 116 ? 1.245 -6.398 -5.488 1.00 79.31 116 GLY A C 1
ATOM 855 O O . GLY A 1 116 ? 0.767 -6.091 -6.582 1.00 79.31 116 GLY A O 1
ATOM 856 N N . THR A 1 117 ? 1.909 -5.521 -4.727 1.00 85.12 117 THR A N 1
ATOM 857 C CA . THR A 1 117 ? 2.331 -4.211 -5.230 1.00 85.12 117 THR A CA 1
ATOM 858 C C . THR A 1 117 ? 3.584 -4.374 -6.090 1.00 85.12 117 THR A C 1
ATOM 860 O O . THR A 1 117 ? 4.397 -5.282 -5.902 1.00 85.12 117 THR A O 1
ATOM 863 N N . GLN A 1 118 ? 3.737 -3.515 -7.092 1.00 85.19 118 GLN A N 1
ATOM 864 C CA . GLN A 1 118 ? 4.931 -3.450 -7.931 1.00 85.19 118 GLN A CA 1
ATOM 865 C C . GLN A 1 118 ? 5.491 -2.038 -7.873 1.00 85.19 118 GLN A C 1
ATOM 867 O O . GLN A 1 118 ? 4.730 -1.076 -7.815 1.00 85.19 118 GLN A O 1
ATOM 872 N N . VAL A 1 119 ? 6.813 -1.896 -7.931 1.00 85.25 119 VAL A N 1
ATOM 873 C CA . VAL A 1 119 ? 7.422 -0.569 -8.057 1.00 85.25 119 VAL A CA 1
ATOM 874 C C . VAL A 1 119 ? 7.022 0.023 -9.405 1.00 85.25 119 VAL A C 1
ATOM 876 O O . VAL A 1 119 ? 7.240 -0.583 -10.458 1.00 85.25 119 VAL A O 1
ATOM 879 N N . TYR A 1 120 ? 6.426 1.208 -9.370 1.00 83.56 120 TYR A N 1
ATOM 880 C CA . TYR A 1 120 ? 6.113 1.964 -10.566 1.00 83.56 120 TYR A CA 1
ATOM 881 C C . TYR A 1 120 ? 7.372 2.668 -11.072 1.00 83.56 120 TYR A C 1
ATOM 883 O O . TYR A 1 120 ? 7.991 3.455 -10.358 1.00 83.56 120 TYR A O 1
ATOM 891 N N . LEU A 1 121 ? 7.732 2.393 -12.324 1.00 80.38 121 LEU A N 1
ATOM 892 C CA . LEU A 1 121 ? 8.789 3.098 -13.040 1.00 80.38 121 LEU A CA 1
ATOM 893 C C . LEU A 1 121 ? 8.156 3.920 -14.154 1.00 80.38 121 LEU A C 1
ATOM 895 O O . LEU A 1 121 ? 7.394 3.378 -14.957 1.00 80.38 121 LEU A O 1
ATOM 899 N N . ALA A 1 122 ? 8.524 5.197 -14.236 1.00 78.06 122 ALA A N 1
ATOM 900 C CA . ALA A 1 122 ? 8.114 6.042 -15.352 1.00 78.06 122 ALA A CA 1
ATOM 901 C C . ALA A 1 122 ? 8.621 5.451 -16.688 1.00 78.06 122 ALA A C 1
ATOM 903 O O . ALA A 1 122 ? 9.684 4.815 -16.697 1.00 78.06 122 ALA A O 1
ATOM 904 N N . PRO A 1 123 ? 7.942 5.686 -17.828 1.00 76.50 123 PRO A N 1
ATOM 905 C CA . PRO A 1 123 ? 8.294 5.094 -19.124 1.00 76.50 123 PRO A CA 1
ATOM 906 C C . PRO A 1 123 ? 9.779 5.223 -19.485 1.00 76.50 123 PRO A C 1
ATOM 908 O O . PRO A 1 123 ? 10.436 4.235 -19.819 1.00 76.50 123 PRO A O 1
ATOM 911 N N . ARG A 1 124 ? 10.361 6.414 -19.292 1.00 75.62 124 ARG A N 1
ATOM 912 C CA . ARG A 1 124 ? 11.793 6.667 -19.523 1.00 75.62 124 ARG A CA 1
ATOM 913 C C . ARG A 1 124 ? 12.703 5.770 -18.676 1.00 75.62 124 ARG A C 1
ATOM 915 O O . ARG A 1 124 ? 13.718 5.280 -19.168 1.00 75.62 124 ARG A O 1
ATOM 922 N N . GLN A 1 125 ? 12.350 5.545 -17.413 1.00 80.88 125 GLN A N 1
ATOM 923 C CA . GLN A 1 125 ? 13.106 4.680 -16.503 1.00 80.88 125 GLN A CA 1
ATOM 924 C C . GLN A 1 125 ? 12.916 3.203 -16.846 1.00 80.88 125 GLN A C 1
ATOM 926 O O . GLN A 1 125 ? 13.882 2.444 -16.811 1.00 80.88 125 GLN A O 1
ATOM 931 N N . ARG A 1 126 ? 11.701 2.800 -17.236 1.00 79.81 126 ARG A N 1
ATOM 932 C CA . ARG A 1 126 ? 11.417 1.442 -17.714 1.00 79.81 126 ARG A CA 1
ATOM 933 C C . ARG A 1 126 ? 12.233 1.119 -18.969 1.00 79.81 126 ARG A C 1
ATOM 935 O O . ARG A 1 126 ? 12.848 0.059 -19.023 1.00 79.81 126 ARG A O 1
ATOM 942 N N . ASN A 1 127 ? 12.307 2.037 -19.933 1.00 76.62 127 ASN A N 1
ATOM 943 C CA . ASN A 1 127 ? 13.120 1.867 -21.143 1.00 76.62 127 ASN A CA 1
ATOM 944 C C . ASN A 1 127 ? 14.611 1.727 -20.816 1.00 76.62 127 ASN A C 1
ATOM 946 O O . ASN A 1 127 ? 15.292 0.872 -21.381 1.00 76.62 127 ASN A O 1
ATOM 950 N N . LEU A 1 128 ? 15.110 2.521 -19.863 1.00 79.06 128 LEU A N 1
ATOM 951 C CA . LEU A 1 128 ? 16.493 2.424 -19.399 1.00 79.06 128 LEU A CA 1
ATOM 952 C C . LEU A 1 128 ? 16.765 1.073 -18.719 1.00 79.06 128 LEU A C 1
ATOM 954 O O . LEU A 1 128 ? 17.778 0.443 -19.015 1.00 79.06 128 LEU A O 1
ATOM 958 N N . ALA A 1 129 ? 15.853 0.600 -17.866 1.00 78.62 129 ALA A N 1
ATOM 959 C CA . ALA A 1 129 ? 15.965 -0.703 -17.211 1.00 78.62 129 ALA A CA 1
ATOM 960 C C . ALA A 1 129 ? 15.981 -1.857 -18.230 1.00 78.62 129 ALA A C 1
ATOM 962 O O . ALA A 1 129 ? 16.860 -2.712 -18.176 1.00 78.62 129 ALA A O 1
ATOM 963 N N . LEU A 1 130 ? 15.085 -1.831 -19.223 1.00 81.75 130 LEU A N 1
ATOM 964 C CA . LEU A 1 130 ? 15.047 -2.832 -20.297 1.00 81.75 130 LEU A CA 1
ATOM 965 C C . LEU A 1 130 ? 16.333 -2.839 -21.138 1.00 81.75 130 LEU A C 1
ATOM 967 O O . LEU A 1 130 ? 16.838 -3.904 -21.499 1.00 81.75 130 LEU A O 1
ATOM 971 N N . ALA A 1 131 ? 16.879 -1.659 -21.445 1.00 81.56 131 ALA A N 1
ATOM 972 C CA . ALA A 1 131 ? 18.147 -1.544 -22.159 1.00 81.56 131 ALA A CA 1
ATOM 973 C C . ALA A 1 131 ? 19.320 -2.106 -21.336 1.00 81.56 131 ALA A C 1
ATOM 975 O O . ALA A 1 131 ? 20.183 -2.793 -21.889 1.00 81.56 131 ALA A O 1
ATOM 976 N N . ALA A 1 132 ? 19.334 -1.855 -20.024 1.00 81.44 132 ALA A N 1
ATOM 977 C CA . ALA A 1 132 ? 20.346 -2.381 -19.113 1.00 81.44 132 ALA A CA 1
ATOM 978 C C . ALA A 1 132 ? 20.284 -3.915 -19.000 1.00 81.44 132 ALA A C 1
ATOM 980 O O . ALA A 1 132 ? 21.319 -4.574 -19.130 1.00 81.44 132 ALA A O 1
ATOM 981 N N . ASP A 1 133 ? 19.088 -4.490 -18.850 1.00 81.75 133 ASP A N 1
ATOM 982 C CA . ASP A 1 133 ? 18.886 -5.944 -18.794 1.00 81.75 133 ASP A CA 1
ATOM 983 C C . ASP A 1 133 ? 19.349 -6.631 -20.083 1.00 81.75 133 ASP A C 1
ATOM 985 O O . ASP A 1 133 ? 20.054 -7.645 -20.047 1.00 81.75 133 ASP A O 1
ATOM 989 N N . LYS A 1 134 ? 19.027 -6.043 -21.242 1.00 84.69 134 LYS A N 1
ATOM 990 C CA . LYS A 1 134 ? 19.486 -6.551 -22.540 1.00 84.69 134 LYS A CA 1
ATOM 991 C C . LYS A 1 134 ? 21.015 -6.546 -22.643 1.00 84.69 134 LYS A C 1
ATOM 993 O O . LYS A 1 134 ? 21.602 -7.543 -23.060 1.00 84.69 134 LYS A O 1
ATOM 998 N N . ALA A 1 135 ? 21.666 -5.461 -22.219 1.00 81.94 135 ALA A N 1
ATOM 999 C CA . ALA A 1 135 ? 23.125 -5.352 -22.243 1.00 81.94 135 ALA A CA 1
ATOM 1000 C C . ALA A 1 135 ? 23.815 -6.382 -21.326 1.00 81.94 135 ALA A C 1
ATOM 1002 O O . ALA A 1 135 ? 24.881 -6.903 -21.669 1.00 81.94 135 ALA A O 1
ATOM 1003 N N . LEU A 1 136 ? 23.211 -6.708 -20.177 1.00 81.56 136 LEU A N 1
ATOM 1004 C CA . LEU A 1 136 ? 23.706 -7.756 -19.279 1.00 81.56 136 LEU A CA 1
ATOM 1005 C C . LEU A 1 136 ? 23.582 -9.150 -19.906 1.00 81.56 136 LEU A C 1
ATOM 1007 O O . LEU A 1 136 ? 24.559 -9.902 -19.900 1.00 81.56 136 LEU A O 1
ATOM 1011 N N . ALA A 1 137 ? 22.429 -9.466 -20.499 1.00 82.00 137 ALA A N 1
ATOM 1012 C CA . ALA A 1 137 ? 22.194 -10.751 -21.155 1.00 82.00 137 ALA A CA 1
ATOM 1013 C C . ALA A 1 137 ? 23.157 -10.996 -22.333 1.00 82.00 137 ALA A C 1
ATOM 1015 O O . ALA A 1 137 ? 23.667 -12.106 -22.507 1.00 82.00 137 ALA A O 1
ATOM 1016 N N . ASP A 1 138 ? 23.453 -9.961 -23.123 1.00 79.38 138 ASP A N 1
ATOM 1017 C CA . ASP A 1 138 ? 24.405 -10.063 -24.233 1.00 79.38 138 ASP A CA 1
ATOM 1018 C C . ASP A 1 138 ? 25.842 -10.293 -23.728 1.00 79.38 138 ASP A C 1
ATOM 1020 O O . ASP A 1 138 ? 26.571 -11.128 -24.270 1.00 79.38 138 ASP A O 1
ATOM 1024 N N . LYS A 1 139 ? 26.242 -9.637 -22.629 1.00 75.25 139 LYS A N 1
ATOM 1025 C CA . LYS A 1 139 ? 27.560 -9.833 -22.001 1.00 75.25 139 LYS A CA 1
ATOM 1026 C C . LYS A 1 139 ? 27.737 -11.246 -21.434 1.00 75.25 139 LYS A C 1
ATOM 1028 O O . LYS A 1 139 ? 28.835 -11.804 -21.506 1.00 75.25 139 LYS A O 1
ATOM 1033 N N . GLU A 1 140 ? 26.679 -11.834 -20.882 1.00 77.00 140 GLU A N 1
ATOM 1034 C CA . GLU A 1 140 ? 26.700 -13.200 -20.355 1.00 77.00 140 GLU A CA 1
ATOM 1035 C C . GLU A 1 140 ? 26.839 -14.246 -21.471 1.00 77.00 140 GLU A C 1
ATOM 1037 O O . GLU A 1 140 ? 27.672 -15.147 -21.361 1.00 77.00 140 GLU A O 1
ATOM 1042 N N . LYS A 1 141 ? 26.132 -14.073 -22.597 1.00 69.81 141 LYS A N 1
ATOM 1043 C CA . LYS A 1 141 ? 26.282 -14.945 -23.778 1.00 69.81 141 LYS A CA 1
ATOM 1044 C C . LYS A 1 141 ? 27.703 -14.933 -24.332 1.00 69.81 141 LYS A C 1
ATOM 1046 O O . LYS A 1 141 ? 28.250 -15.995 -24.615 1.00 69.81 141 LYS A O 1
ATOM 1051 N N . VAL A 1 142 ? 28.319 -13.753 -24.431 1.00 70.19 142 VAL A N 1
ATOM 1052 C CA . VAL A 1 142 ? 29.719 -13.629 -24.868 1.00 70.19 142 VAL A CA 1
ATOM 1053 C C . VAL A 1 142 ? 30.654 -14.358 -23.900 1.00 70.19 142 VAL A C 1
ATOM 1055 O O . VAL A 1 142 ? 31.572 -15.038 -24.333 1.00 70.19 142 VAL A O 1
ATOM 1058 N N . ARG A 1 143 ? 30.417 -14.298 -22.587 1.00 71.56 143 ARG A N 1
ATOM 1059 C CA . ARG A 1 143 ? 31.269 -14.992 -21.609 1.00 71.56 143 ARG A CA 1
ATOM 1060 C C . ARG A 1 143 ? 31.188 -16.521 -21.714 1.00 71.56 143 ARG A C 1
ATOM 1062 O O . ARG A 1 143 ? 32.215 -17.184 -21.590 1.00 71.56 143 ARG A O 1
ATOM 1069 N N . VAL A 1 144 ? 29.998 -17.072 -21.955 1.00 67.25 144 VAL A N 1
ATOM 1070 C CA . VAL A 1 144 ? 29.778 -18.527 -22.089 1.00 67.25 144 VAL A CA 1
ATOM 1071 C C . VAL A 1 144 ? 30.329 -19.070 -23.411 1.00 67.25 144 VAL A C 1
ATOM 1073 O O . VAL A 1 144 ? 30.775 -20.207 -23.461 1.00 67.25 144 VAL A O 1
ATOM 1076 N N . GLN A 1 145 ? 30.349 -18.264 -24.475 1.00 57.72 145 GLN A N 1
ATOM 1077 C CA . GLN A 1 145 ? 30.829 -18.700 -25.791 1.00 57.72 145 GLN A CA 1
ATOM 1078 C C . GLN A 1 145 ? 32.366 -18.791 -25.900 1.00 57.72 145 GLN A C 1
ATOM 1080 O O . GLN A 1 145 ? 32.875 -19.393 -26.842 1.00 57.72 145 GLN A O 1
ATOM 1085 N N . TYR A 1 146 ? 33.095 -18.200 -24.947 1.00 57.19 146 TYR A N 1
ATOM 1086 C CA . TYR A 1 146 ? 34.564 -18.184 -24.883 1.00 57.19 146 TYR A CA 1
ATOM 1087 C C . TYR A 1 146 ? 35.128 -18.877 -23.624 1.00 57.19 146 TYR A C 1
ATOM 1089 O O . TYR A 1 146 ? 36.294 -18.665 -23.286 1.00 57.19 146 TYR A O 1
ATOM 1097 N N . SER A 1 147 ? 34.313 -19.681 -22.929 1.00 53.47 147 SER A N 1
ATOM 1098 C CA . SER A 1 147 ? 34.733 -20.563 -21.823 1.00 53.47 147 SER A CA 1
ATOM 1099 C C . SER A 1 147 ? 34.689 -22.021 -22.266 1.00 53.47 147 SER A C 1
ATOM 1101 O O . SER A 1 147 ? 35.583 -22.781 -21.837 1.00 53.47 147 SER A O 1
#